Protein AF-A0A6G1LEJ6-F1 (afdb_monomer_lite)

pLDDT: mean 82.31, std 14.79, range [46.75, 97.62]

Structure (mmCIF, N/CA/C/O backbone):
data_AF-A0A6G1LEJ6-F1
#
_entry.id   AF-A0A6G1LEJ6-F1
#
loop_
_atom_site.group_PDB
_atom_site.id
_atom_site.type_symbol
_atom_site.label_atom_id
_atom_site.label_alt_id
_atom_site.label_comp_id
_atom_site.label_asym_id
_atom_site.label_entity_id
_atom_site.label_seq_id
_atom_site.pdbx_PDB_ins_code
_atom_site.Cartn_x
_atom_site.Cartn_y
_atom_site.Cartn_z
_atom_site.occupancy
_atom_site.B_iso_or_equiv
_atom_site.auth_seq_id
_atom_site.auth_comp_id
_atom_site.auth_asym_id
_atom_site.auth_atom_id
_atom_site.pdbx_PDB_model_num
ATOM 1 N N . TYR A 1 1 ? -25.096 10.846 17.742 1.00 61.94 1 TYR A N 1
ATOM 2 C CA . TYR A 1 1 ? -23.925 10.826 18.641 1.00 61.94 1 TYR A CA 1
ATOM 3 C C . TYR A 1 1 ? -24.214 11.579 19.938 1.00 61.94 1 TYR A C 1
ATOM 5 O O . TYR A 1 1 ? -24.302 10.929 20.966 1.00 61.94 1 TYR A O 1
ATOM 13 N N . LEU A 1 2 ? -24.473 12.897 19.899 1.00 77.44 2 LEU A N 1
ATOM 14 C CA . LEU A 1 2 ? -24.702 13.719 21.107 1.00 77.44 2 LEU A CA 1
ATOM 15 C C . LEU A 1 2 ? -25.886 13.266 21.984 1.00 77.44 2 LEU A C 1
ATOM 17 O O . LEU A 1 2 ? -25.812 13.369 23.200 1.00 77.44 2 LEU A O 1
ATOM 21 N N . HIS A 1 3 ? -26.941 12.710 21.384 1.00 86.81 3 HIS A N 1
ATOM 22 C CA . HIS A 1 3 ? -28.105 12.201 22.122 1.00 86.81 3 HIS A CA 1
ATOM 23 C C . HIS A 1 3 ? -27.994 10.728 22.557 1.00 86.81 3 HIS A C 1
ATOM 25 O O . HIS A 1 3 ? -28.867 10.253 23.268 1.00 86.81 3 HIS A O 1
ATOM 31 N N . ASN A 1 4 ? -26.948 9.999 22.139 1.00 87.62 4 ASN A N 1
ATOM 32 C CA . ASN A 1 4 ? -26.761 8.570 22.443 1.00 87.62 4 ASN A CA 1
ATOM 33 C C . ASN A 1 4 ? -25.269 8.249 22.674 1.00 87.62 4 ASN A C 1
ATOM 35 O O . ASN A 1 4 ? -24.651 7.582 21.839 1.00 87.62 4 ASN A O 1
ATOM 39 N N . PRO A 1 5 ? -24.667 8.747 23.770 1.00 91.81 5 PRO A N 1
ATOM 40 C CA . PRO A 1 5 ? -23.226 8.637 24.009 1.00 91.81 5 PRO A CA 1
ATOM 41 C C . PRO A 1 5 ? -22.745 7.192 24.220 1.00 91.81 5 PRO A C 1
ATOM 43 O O . PRO A 1 5 ? -21.652 6.850 23.785 1.00 91.81 5 PRO A O 1
ATOM 46 N N . GLN A 1 6 ? -23.566 6.321 24.813 1.00 92.31 6 GLN A N 1
ATOM 47 C CA . GLN A 1 6 ? -23.184 4.926 25.077 1.00 92.31 6 GLN A CA 1
ATOM 48 C C . GLN A 1 6 ? -23.046 4.099 23.790 1.00 92.31 6 GLN A C 1
ATOM 50 O O . GLN A 1 6 ? -22.077 3.367 23.615 1.00 92.31 6 GLN A O 1
ATOM 55 N N . GLU A 1 7 ? -23.991 4.235 22.856 1.00 93.38 7 GLU A N 1
ATOM 56 C CA . GLU A 1 7 ? -23.909 3.551 21.556 1.00 93.38 7 GLU A CA 1
ATOM 57 C C . GLU A 1 7 ? -22.744 4.077 20.716 1.00 93.38 7 GLU A C 1
ATOM 59 O O . GLU A 1 7 ? -22.024 3.325 20.060 1.00 93.38 7 GLU A O 1
ATOM 64 N N . ALA A 1 8 ? -22.508 5.380 20.797 1.00 94.00 8 ALA A N 1
ATOM 65 C CA . ALA A 1 8 ? -21.3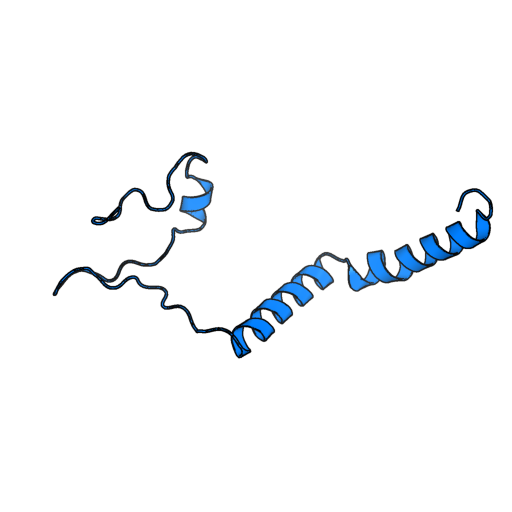45 6.027 20.221 1.00 94.00 8 ALA A CA 1
ATOM 66 C C . ALA A 1 8 ? -20.019 5.436 20.734 1.00 94.00 8 ALA A C 1
ATOM 68 O O . ALA A 1 8 ? -19.138 5.109 19.936 1.00 94.00 8 ALA A O 1
ATOM 69 N N . GLU A 1 9 ? -19.887 5.259 22.048 1.00 94.38 9 GLU A N 1
ATOM 70 C CA . GLU A 1 9 ? -18.696 4.678 22.667 1.00 94.38 9 GLU A CA 1
ATOM 71 C C . GLU A 1 9 ? -18.472 3.226 22.228 1.00 94.38 9 GLU A C 1
ATOM 73 O O . GLU A 1 9 ? -17.347 2.855 21.885 1.00 94.38 9 GLU A O 1
ATOM 78 N N . LYS A 1 10 ? -19.541 2.425 22.119 1.00 95.50 10 LYS A N 1
ATOM 79 C CA . LYS A 1 10 ? -19.463 1.058 21.575 1.00 95.50 10 LYS A CA 1
ATOM 80 C C . LYS A 1 10 ? -18.905 1.042 20.151 1.00 95.50 10 LYS A C 1
ATOM 82 O O . LYS A 1 10 ? -18.018 0.244 19.845 1.00 95.50 10 LYS A O 1
ATOM 87 N N . VAL A 1 11 ? -19.378 1.934 19.279 1.00 94.62 11 VAL A N 1
ATOM 88 C CA . VAL A 1 11 ? -18.883 2.034 17.893 1.00 94.62 11 VAL A CA 1
ATOM 89 C C . VAL A 1 11 ? -17.406 2.428 17.862 1.00 94.62 11 VAL A C 1
ATOM 91 O O . VAL A 1 11 ? -16.636 1.851 17.089 1.00 94.62 11 VAL A O 1
ATOM 94 N N . ILE A 1 12 ? -16.985 3.363 18.718 1.00 95.06 12 ILE A N 1
ATOM 95 C CA . ILE A 1 12 ? -15.578 3.769 18.833 1.00 95.06 12 ILE A CA 1
ATOM 96 C C . ILE A 1 12 ? -14.719 2.588 19.290 1.00 95.06 12 ILE A C 1
ATOM 98 O O . ILE A 1 12 ? -13.709 2.287 18.649 1.00 95.06 12 ILE A O 1
ATOM 102 N N . ALA A 1 13 ? -15.128 1.888 20.349 1.00 95.75 13 ALA A N 1
ATOM 103 C CA . ALA A 1 13 ? -14.406 0.734 20.878 1.00 95.75 13 ALA A CA 1
ATOM 104 C C . ALA A 1 13 ? -14.246 -0.364 19.815 1.00 95.75 13 ALA A C 1
ATOM 106 O O . ALA A 1 13 ? -13.133 -0.844 19.589 1.00 95.75 13 ALA A O 1
ATOM 107 N N . ASN A 1 14 ? -15.320 -0.684 19.087 1.00 95.44 14 ASN A N 1
ATOM 108 C CA . ASN A 1 14 ? -15.299 -1.668 18.002 1.00 95.44 14 ASN A CA 1
ATOM 109 C C . ASN A 1 14 ? -14.398 -1.233 16.839 1.00 95.44 14 ASN A C 1
ATOM 111 O O . ASN A 1 14 ? -13.638 -2.040 16.299 1.00 95.44 14 ASN A O 1
ATOM 115 N N . SER A 1 15 ? -14.438 0.051 16.479 1.00 95.06 15 SER A N 1
ATOM 116 C CA . SER A 1 15 ? -13.609 0.604 15.404 1.00 95.06 15 SER A CA 1
ATOM 117 C C . SER A 1 15 ? -12.124 0.569 15.760 1.00 95.06 15 SER A C 1
ATOM 119 O O . SER A 1 15 ? -11.289 0.225 14.923 1.00 95.06 15 SER A O 1
ATOM 121 N N . LEU A 1 16 ? -11.777 0.877 17.013 1.00 94.94 16 LEU A N 1
ATOM 122 C CA . LEU A 1 16 ? -10.404 0.785 17.507 1.00 94.94 16 LEU A CA 1
ATOM 123 C C . LEU A 1 16 ? -9.924 -0.666 17.567 1.00 94.94 16 LEU A C 1
ATOM 125 O O . LEU A 1 16 ? -8.809 -0.946 17.125 1.00 94.94 16 LEU A O 1
ATOM 129 N N . ALA A 1 17 ? -10.755 -1.571 18.087 1.00 93.94 17 ALA A N 1
ATOM 130 C CA . ALA A 1 17 ? -10.434 -2.989 18.203 1.00 93.94 17 ALA A CA 1
ATOM 131 C C . ALA A 1 17 ? -10.232 -3.653 16.837 1.00 93.94 17 ALA A C 1
ATOM 133 O O . ALA A 1 17 ? -9.329 -4.464 16.689 1.00 93.94 17 ALA A O 1
ATOM 134 N N . THR A 1 18 ? -11.025 -3.270 15.837 1.00 92.81 18 THR A N 1
ATOM 135 C CA . THR A 1 18 ? -10.985 -3.890 14.508 1.00 92.81 18 THR A CA 1
ATOM 136 C C . THR A 1 18 ? -10.000 -3.171 13.593 1.00 92.81 18 THR A C 1
ATOM 138 O O . THR A 1 18 ? -8.986 -3.724 13.178 1.00 92.81 18 THR A O 1
ATOM 141 N N . PHE A 1 19 ? -10.261 -1.904 13.271 1.00 92.81 19 PHE A N 1
ATOM 142 C CA . PHE A 1 19 ? -9.513 -1.220 12.221 1.00 92.81 19 PHE A CA 1
ATOM 143 C C . PHE A 1 19 ? -8.126 -0.809 12.686 1.00 92.81 19 PHE A C 1
A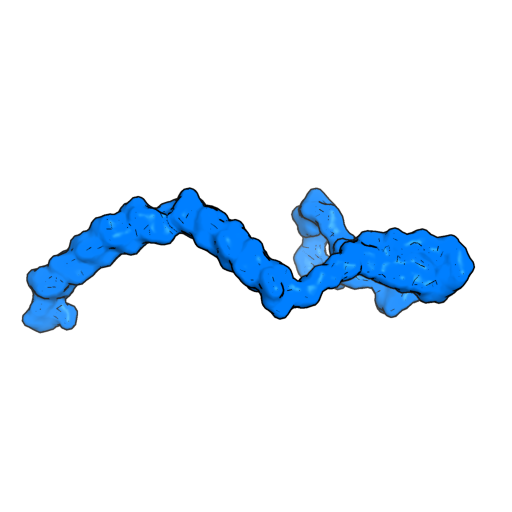TOM 145 O O . PHE A 1 19 ? -7.147 -1.112 12.014 1.00 92.81 19 PHE A O 1
ATOM 152 N N . ARG A 1 20 ? -8.012 -0.125 13.829 1.00 90.00 20 ARG A N 1
ATOM 153 C CA . ARG A 1 20 ? -6.716 0.416 14.264 1.00 90.00 20 ARG A CA 1
ATOM 154 C C . ARG A 1 20 ? -5.739 -0.683 14.680 1.00 90.00 20 ARG A C 1
ATOM 156 O O . ARG A 1 20 ? -4.555 -0.561 14.372 1.00 90.00 20 ARG A O 1
ATOM 163 N N . ARG A 1 21 ? -6.215 -1.704 15.398 1.00 90.00 21 ARG A N 1
ATOM 164 C CA . ARG A 1 21 ? -5.354 -2.774 15.926 1.00 90.00 21 ARG A CA 1
ATOM 165 C C . ARG A 1 21 ? -4.978 -3.821 14.883 1.00 90.00 21 ARG A C 1
ATOM 167 O O . ARG A 1 21 ? -3.831 -4.245 14.900 1.00 90.00 21 ARG A O 1
ATOM 174 N N . GLU A 1 22 ? -5.873 -4.162 13.957 1.00 88.00 22 GLU A N 1
ATOM 175 C CA . GLU A 1 22 ? -5.623 -5.248 12.998 1.00 88.00 22 GLU A CA 1
ATOM 176 C C . GLU A 1 22 ? -5.302 -4.716 11.591 1.00 88.00 22 GLU A C 1
ATOM 178 O O . GLU A 1 22 ? -4.212 -4.934 11.055 1.00 88.00 22 GLU A O 1
ATOM 183 N N . TYR A 1 23 ? -6.223 -3.955 10.990 1.00 88.44 23 TYR A N 1
ATOM 184 C CA . TYR A 1 23 ? -6.187 -3.662 9.547 1.00 88.44 23 TYR A CA 1
ATOM 185 C C . TYR A 1 23 ? -5.391 -2.413 9.144 1.00 88.44 23 TYR A C 1
ATOM 187 O O . TYR A 1 23 ? -4.909 -2.323 8.017 1.00 88.44 23 TYR A O 1
ATOM 195 N N . LEU A 1 24 ? -5.233 -1.439 10.040 1.00 93.06 24 LEU A N 1
ATOM 196 C CA . LEU A 1 24 ? -4.546 -0.167 9.777 1.00 93.06 24 LEU A CA 1
ATOM 197 C C . LEU A 1 24 ? -3.147 -0.105 10.402 1.00 93.06 24 LEU A C 1
ATOM 199 O O . LEU A 1 24 ? -2.562 0.975 10.526 1.00 93.06 24 LEU A O 1
ATOM 203 N N . THR A 1 25 ? -2.586 -1.255 10.774 1.00 94.31 25 THR A N 1
ATOM 204 C CA . THR A 1 25 ? -1.201 -1.342 11.240 1.00 94.31 25 THR A CA 1
ATOM 205 C C . THR A 1 25 ? -0.217 -1.031 10.109 1.00 94.31 25 THR A C 1
ATOM 207 O O . THR A 1 25 ? -0.519 -1.158 8.918 1.00 94.31 25 THR A O 1
ATOM 210 N N . ARG A 1 26 ? 1.013 -0.642 10.466 1.00 94.69 26 ARG A N 1
ATOM 211 C CA . ARG A 1 26 ? 2.079 -0.376 9.483 1.00 94.69 26 ARG A CA 1
ATOM 212 C C . ARG A 1 26 ? 2.390 -1.611 8.627 1.00 94.69 26 ARG A C 1
ATOM 214 O O . ARG A 1 26 ? 2.636 -1.477 7.426 1.00 94.69 26 ARG A O 1
ATOM 221 N N . ALA A 1 27 ? 2.338 -2.797 9.235 1.00 93.50 27 ALA A N 1
ATOM 222 C CA . ALA A 1 27 ? 2.522 -4.066 8.542 1.00 93.50 27 ALA A CA 1
ATOM 223 C C . ALA A 1 27 ? 1.358 -4.346 7.580 1.00 93.50 27 ALA A C 1
ATOM 225 O O . ALA A 1 27 ? 1.601 -4.559 6.393 1.00 93.50 27 ALA A O 1
ATOM 226 N N . ALA A 1 28 ? 0.108 -4.246 8.052 1.00 93.62 28 ALA A N 1
ATOM 227 C CA . ALA A 1 28 ? -1.078 -4.467 7.223 1.00 93.62 28 ALA A CA 1
ATOM 228 C C . ALA A 1 28 ? -1.118 -3.525 6.011 1.00 93.62 28 ALA A C 1
ATOM 230 O O . ALA A 1 28 ? -1.313 -3.983 4.886 1.00 93.62 28 ALA A O 1
ATOM 231 N N . ARG A 1 29 ? -0.817 -2.232 6.205 1.00 94.50 29 ARG A N 1
ATOM 232 C CA . ARG A 1 29 ? -0.726 -1.254 5.108 1.00 94.50 29 ARG A CA 1
ATOM 233 C C . ARG A 1 29 ? 0.318 -1.654 4.069 1.00 94.50 29 ARG A C 1
ATOM 235 O O . ARG A 1 29 ? 0.026 -1.653 2.878 1.00 94.50 29 ARG A O 1
ATOM 242 N N . SER A 1 30 ? 1.521 -2.010 4.514 1.00 96.31 30 SER A N 1
ATOM 243 C CA . SER A 1 30 ? 2.608 -2.413 3.612 1.00 96.31 30 SER A CA 1
ATOM 244 C C . SER A 1 30 ? 2.238 -3.666 2.809 1.00 96.31 30 SER A C 1
ATOM 246 O O . SER A 1 30 ? 2.462 -3.721 1.601 1.00 96.31 30 SER A O 1
ATOM 248 N N . CYS A 1 31 ? 1.633 -4.662 3.461 1.00 95.81 31 CYS A N 1
ATOM 249 C CA . CYS A 1 31 ? 1.171 -5.887 2.808 1.00 95.81 31 CYS A CA 1
ATOM 250 C C . CYS A 1 31 ? 0.047 -5.620 1.804 1.00 95.81 31 CYS A C 1
ATOM 252 O O . CYS A 1 31 ? 0.084 -6.159 0.697 1.00 95.81 31 CYS A O 1
ATOM 254 N N . TYR A 1 32 ? -0.910 -4.763 2.164 1.00 95.56 32 TYR A N 1
ATOM 255 C CA . TYR A 1 32 ? -1.999 -4.366 1.280 1.00 95.56 32 TYR A CA 1
ATOM 256 C C . TYR A 1 32 ? -1.474 -3.672 0.023 1.00 95.56 32 TYR A C 1
ATOM 258 O O . TYR A 1 32 ? -1.795 -4.103 -1.079 1.00 95.56 32 TYR A O 1
ATOM 266 N N . ILE A 1 33 ? -0.605 -2.666 0.171 1.00 96.69 33 ILE A N 1
ATOM 267 C CA . ILE A 1 33 ? -0.022 -1.948 -0.971 1.00 96.69 33 ILE A CA 1
ATOM 268 C C . ILE A 1 33 ? 0.784 -2.890 -1.868 1.00 96.69 33 ILE A C 1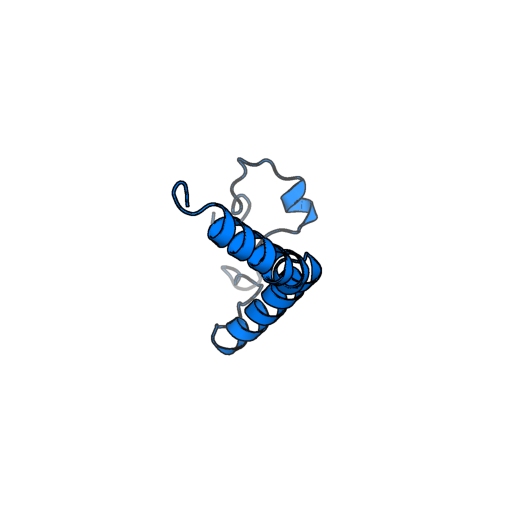
ATOM 270 O O . ILE A 1 33 ? 0.623 -2.848 -3.085 1.00 96.69 33 ILE A O 1
ATOM 274 N N . ARG A 1 34 ? 1.588 -3.798 -1.299 1.00 97.19 34 ARG A N 1
ATOM 275 C CA . ARG A 1 34 ? 2.307 -4.807 -2.094 1.00 97.19 34 ARG A CA 1
ATOM 276 C C . ARG A 1 34 ? 1.338 -5.649 -2.925 1.00 97.19 34 ARG A C 1
ATOM 278 O O . ARG A 1 34 ? 1.546 -5.830 -4.121 1.00 97.19 34 ARG A O 1
ATOM 285 N N . ARG A 1 35 ? 0.264 -6.145 -2.307 1.00 97.62 35 ARG A N 1
ATOM 286 C CA . ARG A 1 35 ? -0.733 -6.963 -3.007 1.00 97.62 35 ARG A CA 1
ATOM 287 C C . ARG A 1 35 ? -1.512 -6.167 -4.051 1.00 97.62 35 ARG A C 1
ATOM 289 O O . ARG A 1 35 ? -1.807 -6.715 -5.106 1.00 97.62 35 ARG A O 1
ATOM 296 N N . LEU A 1 36 ? -1.793 -4.895 -3.781 1.00 97.62 36 LEU A N 1
ATOM 297 C CA . LEU A 1 36 ? -2.428 -3.980 -4.723 1.00 97.62 36 LEU A CA 1
ATOM 298 C C . LEU A 1 36 ? -1.563 -3.783 -5.972 1.00 97.62 36 LEU A C 1
ATOM 300 O O . LEU A 1 36 ? -2.072 -3.939 -7.076 1.00 97.62 36 LEU A O 1
ATOM 304 N N . ILE A 1 37 ? -0.264 -3.510 -5.805 1.00 96.38 37 ILE A N 1
ATOM 305 C CA . ILE A 1 37 ? 0.682 -3.348 -6.922 1.00 96.38 37 ILE A CA 1
ATOM 306 C C . ILE A 1 37 ? 0.744 -4.630 -7.758 1.00 96.38 37 ILE A C 1
ATOM 308 O O . ILE A 1 37 ? 0.613 -4.570 -8.978 1.00 96.38 37 ILE A O 1
ATOM 312 N N . HIS A 1 38 ? 0.873 -5.796 -7.117 1.00 96.38 38 HIS A N 1
ATOM 313 C CA . HIS A 1 38 ? 0.872 -7.071 -7.839 1.00 96.38 38 HIS A CA 1
ATOM 314 C C . HIS A 1 38 ? -0.451 -7.325 -8.568 1.00 96.38 38 HIS A C 1
ATOM 316 O O . HIS A 1 38 ? -0.433 -7.714 -9.730 1.00 96.38 38 HIS A O 1
ATOM 322 N N . GLY A 1 39 ? -1.594 -7.071 -7.928 1.00 97.50 39 GLY A N 1
ATOM 323 C CA . GLY A 1 39 ? -2.901 -7.213 -8.567 1.00 97.50 39 GLY A CA 1
ATOM 324 C C . GLY A 1 39 ? -3.050 -6.293 -9.776 1.00 97.50 39 GLY A C 1
ATOM 325 O O . GLY A 1 39 ? -3.423 -6.752 -10.851 1.00 97.50 39 GLY A O 1
ATOM 326 N N . TYR A 1 40 ? -2.677 -5.021 -9.638 1.00 96.25 40 TYR A N 1
ATOM 327 C CA . TYR A 1 40 ? -2.729 -4.057 -10.735 1.00 96.25 40 TYR A CA 1
ATOM 328 C C . TYR A 1 40 ? -1.814 -4.453 -11.899 1.00 96.25 40 TYR A C 1
ATOM 330 O O . TYR A 1 40 ? -2.232 -4.368 -13.050 1.00 96.25 40 TYR A O 1
ATOM 338 N N . SER A 1 41 ? -0.626 -5.001 -11.614 1.00 95.94 41 SER A N 1
ATOM 339 C CA . SER A 1 41 ? 0.295 -5.477 -12.657 1.00 95.94 41 SER A CA 1
ATOM 340 C C . SER A 1 41 ? -0.279 -6.587 -13.545 1.00 95.94 41 SER A C 1
ATOM 342 O O . SER A 1 41 ? 0.186 -6.762 -14.664 1.00 95.94 41 SER A O 1
ATOM 344 N N . THR A 1 42 ? -1.309 -7.313 -13.089 1.00 96.69 42 THR A N 1
ATOM 345 C CA . THR A 1 42 ? -1.974 -8.344 -13.910 1.00 96.69 42 THR A CA 1
ATOM 346 C C . THR A 1 42 ? -2.892 -7.772 -14.989 1.00 96.69 42 THR A C 1
ATOM 348 O O . THR A 1 42 ? -3.221 -8.476 -15.939 1.00 96.69 42 THR A O 1
ATOM 351 N N . VAL A 1 43 ? -3.313 -6.512 -14.846 1.00 97.00 43 VAL A N 1
ATOM 352 C CA . VAL A 1 43 ? -4.247 -5.836 -15.763 1.00 97.00 43 VAL A CA 1
ATOM 353 C C . VAL A 1 43 ? -3.640 -4.600 -16.429 1.00 97.00 43 VAL A C 1
ATOM 3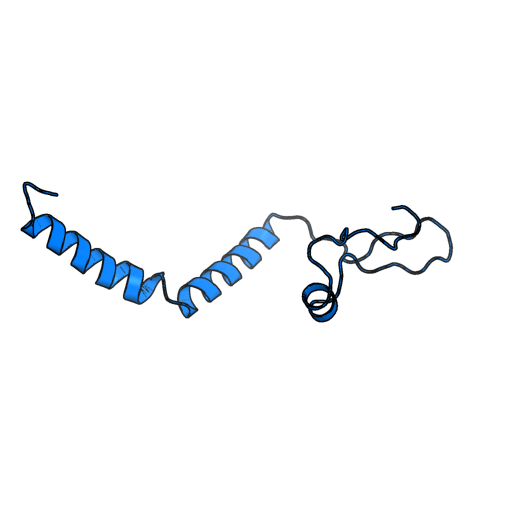55 O O . VAL A 1 43 ? -4.261 -4.017 -17.314 1.00 97.00 43 VAL A O 1
ATOM 358 N N . SER A 1 44 ? -2.443 -4.181 -16.014 1.00 95.50 44 SER A N 1
ATOM 359 C CA . SER A 1 44 ? -1.721 -3.054 -16.599 1.00 95.50 44 SER A CA 1
ATOM 360 C C . SER A 1 44 ? -0.684 -3.512 -17.624 1.00 95.50 44 SER A C 1
ATOM 362 O O . SER A 1 44 ? -0.215 -4.648 -17.605 1.00 95.50 44 SER A O 1
ATOM 364 N N . TYR A 1 45 ? -0.266 -2.599 -18.499 1.00 92.62 45 TYR A N 1
ATOM 365 C CA . TYR A 1 45 ? 0.880 -2.841 -19.373 1.00 92.62 45 TYR A CA 1
ATOM 366 C C . TYR A 1 45 ? 2.185 -2.937 -18.563 1.00 92.62 45 TYR A C 1
ATOM 368 O O . TYR A 1 45 ? 2.284 -2.411 -17.451 1.00 92.62 45 TYR A O 1
ATOM 376 N N . THR A 1 46 ? 3.197 -3.596 -19.133 1.00 90.44 46 THR A N 1
ATOM 377 C CA . THR A 1 46 ? 4.558 -3.606 -18.576 1.00 90.44 46 THR A CA 1
ATOM 378 C C . THR A 1 46 ? 5.326 -2.405 -19.133 1.00 90.44 46 THR A C 1
ATOM 380 O O . THR A 1 46 ? 5.496 -2.333 -20.352 1.00 90.44 46 THR A O 1
ATOM 383 N N . PRO A 1 47 ? 5.756 -1.442 -18.299 1.00 86.31 47 PRO A N 1
ATOM 384 C CA . PRO A 1 47 ? 6.482 -0.275 -18.781 1.00 86.31 47 PRO A CA 1
ATOM 385 C C . PRO A 1 47 ? 7.894 -0.647 -19.243 1.00 86.31 47 PRO A C 1
ATOM 387 O O . PRO A 1 47 ? 8.580 -1.422 -18.580 1.00 86.31 47 PRO A O 1
ATOM 390 N N . ASP A 1 48 ? 8.338 -0.051 -20.353 1.00 86.38 48 ASP A N 1
ATOM 391 C CA . ASP A 1 48 ? 9.743 -0.097 -20.761 1.00 86.38 48 ASP A CA 1
ATOM 392 C C . ASP A 1 48 ? 10.546 0.874 -19.876 1.00 86.38 48 ASP A C 1
ATOM 394 O O . ASP A 1 48 ? 10.261 2.080 -19.897 1.00 86.38 48 ASP A O 1
ATOM 398 N N . PRO A 1 49 ? 11.520 0.390 -19.080 1.00 83.19 49 PRO A N 1
ATOM 399 C CA . PRO A 1 49 ? 12.337 1.254 -18.236 1.00 83.19 49 PRO A CA 1
ATOM 400 C C . PRO A 1 49 ? 13.269 2.162 -19.043 1.00 83.19 49 PRO A C 1
ATOM 402 O O . PRO A 1 49 ? 13.856 3.073 -18.466 1.00 83.19 49 PRO A O 1
ATOM 405 N N . TYR A 1 50 ? 13.397 1.958 -20.353 1.00 82.62 50 TYR A N 1
ATOM 406 C CA . TYR A 1 50 ? 14.217 2.780 -21.227 1.00 82.62 50 TYR A CA 1
ATOM 407 C C . TYR A 1 50 ? 13.359 3.724 -22.086 1.00 82.62 50 TYR A C 1
ATOM 409 O O . TYR A 1 50 ? 12.218 3.428 -22.463 1.00 82.62 50 TYR A O 1
ATOM 417 N N . ARG A 1 51 ? 13.895 4.907 -22.401 1.00 72.69 51 ARG A N 1
ATOM 418 C CA . ARG A 1 51 ? 13.436 5.710 -23.547 1.00 72.69 51 ARG A CA 1
ATOM 419 C C . ARG A 1 51 ? 14.253 5.287 -24.771 1.00 72.69 51 ARG A C 1
ATOM 421 O O . ARG A 1 51 ? 15.458 5.050 -24.670 1.00 72.69 51 ARG A O 1
ATOM 428 N N . SER A 1 52 ? 13.586 5.135 -25.914 1.00 66.44 52 SER A N 1
ATOM 429 C CA . SER A 1 52 ? 14.266 4.925 -27.192 1.00 66.44 52 SER A CA 1
ATOM 430 C C . SER A 1 52 ? 15.092 6.162 -27.505 1.00 66.44 52 SER A C 1
ATOM 432 O O . SER A 1 52 ? 14.567 7.269 -27.426 1.00 66.44 52 SER A O 1
ATOM 434 N N . ALA A 1 53 ? 16.356 5.959 -27.848 1.00 61.31 53 ALA A N 1
ATOM 435 C CA . ALA A 1 53 ? 17.194 7.028 -28.341 1.00 61.31 53 ALA A CA 1
ATOM 436 C C . ALA A 1 53 ? 16.666 7.571 -29.675 1.00 61.31 53 ALA A C 1
ATOM 438 O O . ALA A 1 53 ? 16.195 6.803 -30.522 1.00 61.31 53 ALA A O 1
ATOM 439 N N . SER A 1 54 ? 16.771 8.880 -29.857 1.00 56.62 54 SER A N 1
ATOM 440 C CA . SER A 1 54 ? 16.326 9.618 -31.036 1.00 56.62 54 SER A CA 1
ATOM 441 C C . SER A 1 54 ? 17.369 9.505 -32.162 1.00 56.62 54 SER A C 1
ATOM 443 O O . SER A 1 54 ? 17.733 10.496 -32.778 1.00 56.62 54 SER A O 1
ATOM 445 N N . GLY A 1 55 ? 17.893 8.303 -32.448 1.00 57.12 55 GLY A N 1
ATOM 446 C CA . GLY A 1 55 ? 18.905 8.103 -33.496 1.00 57.12 55 GLY A CA 1
ATOM 447 C C . GLY A 1 55 ? 19.618 6.745 -33.470 1.00 57.12 55 GLY A C 1
ATOM 448 O O . GLY A 1 55 ? 19.735 6.098 -32.427 1.00 57.12 55 GLY A O 1
ATOM 449 N N . GLU A 1 56 ? 20.113 6.297 -34.632 1.00 46.75 56 GLU A N 1
ATOM 450 C CA . GLU A 1 56 ? 20.998 5.127 -34.736 1.00 46.75 56 GLU A CA 1
ATOM 451 C C . GLU A 1 56 ? 22.318 5.396 -33.992 1.00 46.75 56 GLU A C 1
ATOM 453 O O . GLU A 1 56 ? 23.120 6.225 -34.410 1.00 46.75 56 GLU A O 1
ATOM 458 N N . GLY A 1 57 ? 22.550 4.673 -32.891 1.00 57.28 57 GLY A N 1
ATOM 459 C CA . GLY A 1 57 ? 23.818 4.692 -32.148 1.00 57.28 57 GLY A CA 1
ATOM 460 C C . GLY A 1 57 ? 23.792 5.403 -30.792 1.00 57.28 57 GLY A C 1
ATOM 461 O O . GLY A 1 57 ? 24.781 5.330 -30.065 1.00 57.28 57 GLY A O 1
ATOM 462 N N . GLU A 1 58 ? 22.685 6.037 -30.405 1.00 59.09 58 GLU A N 1
ATOM 463 C CA . GLU A 1 58 ? 22.552 6.643 -29.076 1.00 59.09 58 GLU A CA 1
ATOM 464 C C . GLU A 1 58 ? 22.166 5.608 -28.001 1.00 59.09 58 GLU A C 1
ATOM 466 O O . GLU A 1 58 ? 21.370 4.685 -28.216 1.00 59.09 58 GLU A O 1
ATOM 471 N N . ALA A 1 59 ? 22.756 5.753 -26.812 1.00 59.84 59 ALA A N 1
ATOM 472 C CA . ALA A 1 59 ? 22.514 4.860 -25.688 1.00 59.84 59 ALA A CA 1
ATOM 473 C C . ALA A 1 59 ? 21.081 5.023 -25.158 1.00 59.84 59 ALA A C 1
ATOM 475 O O . ALA A 1 59 ? 20.614 6.130 -24.905 1.00 59.84 59 ALA A O 1
ATOM 476 N N . ARG A 1 60 ? 20.388 3.899 -24.936 1.00 69.44 60 ARG A N 1
ATOM 477 C CA . ARG A 1 60 ? 19.072 3.876 -24.283 1.00 69.44 60 ARG A CA 1
ATOM 478 C C . ARG A 1 60 ? 19.184 4.435 -22.863 1.00 69.44 60 ARG A C 1
ATOM 480 O O . ARG A 1 60 ? 19.727 3.771 -21.981 1.00 69.44 60 ARG A O 1
ATOM 487 N N . GLY A 1 61 ? 18.660 5.635 -22.640 1.00 75.31 61 GLY A N 1
ATOM 488 C CA . GLY A 1 61 ? 18.601 6.239 -21.313 1.00 75.31 61 GLY A CA 1
ATOM 489 C C . GLY A 1 61 ? 17.504 5.608 -20.451 1.00 75.31 61 GLY A C 1
ATOM 490 O O . GLY A 1 61 ? 16.413 5.301 -20.941 1.00 75.31 61 GLY A O 1
ATOM 491 N N . LEU A 1 62 ? 17.796 5.398 -19.164 1.00 80.44 62 LEU A N 1
ATOM 492 C CA . LEU A 1 62 ? 16.804 4.973 -18.174 1.00 80.44 62 LEU A CA 1
ATOM 493 C C . LEU A 1 62 ? 15.769 6.084 -17.959 1.00 80.44 62 LEU A C 1
ATOM 495 O O . LEU A 1 62 ? 16.100 7.268 -17.949 1.00 80.44 62 LEU A O 1
ATOM 499 N N . ARG A 1 63 ? 14.506 5.698 -17.776 1.00 79.38 63 ARG A N 1
ATOM 500 C CA . ARG A 1 63 ? 13.433 6.609 -17.372 1.00 79.38 63 ARG A CA 1
ATOM 501 C C . ARG A 1 63 ? 13.553 6.929 -15.885 1.00 79.38 63 ARG A C 1
ATOM 503 O O . ARG A 1 63 ? 13.639 6.017 -15.064 1.00 79.38 63 ARG A O 1
ATOM 510 N N . GLY A 1 64 ? 13.440 8.213 -15.552 1.00 79.56 64 GLY A N 1
ATOM 511 C CA . GLY A 1 64 ? 13.499 8.707 -14.177 1.00 79.56 64 GLY A CA 1
ATOM 512 C C . GLY A 1 64 ? 14.927 8.920 -13.672 1.00 79.56 64 GLY A C 1
ATOM 513 O O . GLY A 1 64 ? 15.882 8.885 -14.440 1.00 79.56 64 GLY A O 1
ATOM 514 N N . ILE A 1 65 ? 15.044 9.152 -12.366 1.00 81.19 65 ILE A N 1
ATOM 515 C CA . ILE A 1 65 ? 16.303 9.417 -11.658 1.00 81.19 65 ILE A CA 1
ATOM 516 C C . ILE A 1 65 ? 16.477 8.430 -10.502 1.00 81.19 65 ILE A C 1
ATOM 518 O O . ILE A 1 65 ? 15.511 7.784 -10.080 1.00 81.19 65 ILE A O 1
ATOM 522 N N . SER A 1 66 ? 17.701 8.297 -9.985 1.00 84.81 66 SER A N 1
ATOM 523 C CA . SER A 1 66 ? 17.940 7.452 -8.810 1.00 84.81 66 SER A CA 1
ATOM 524 C C . SER A 1 66 ? 17.252 8.034 -7.568 1.00 84.81 66 SER A C 1
ATOM 526 O O . SER A 1 66 ? 16.935 9.224 -7.504 1.00 84.81 66 SER A O 1
ATOM 528 N N . PHE A 1 67 ? 17.009 7.196 -6.558 1.00 82.81 67 PHE A N 1
ATOM 529 C CA . PHE A 1 67 ? 16.391 7.662 -5.314 1.00 82.81 67 PHE A CA 1
ATOM 530 C C . PHE A 1 67 ? 17.275 8.687 -4.596 1.00 82.81 67 PHE A C 1
ATOM 532 O O . PHE A 1 67 ? 16.786 9.686 -4.076 1.00 82.81 67 PHE A O 1
ATOM 539 N N . GLU A 1 68 ? 18.582 8.447 -4.586 1.00 87.25 68 GLU A N 1
ATOM 540 C CA . GLU A 1 68 ? 19.573 9.347 -4.012 1.00 87.25 68 GLU A CA 1
ATOM 541 C C . GLU A 1 68 ? 19.524 10.698 -4.727 1.00 87.25 68 GLU A C 1
ATOM 543 O O . GLU A 1 68 ? 19.402 11.732 -4.074 1.00 87.25 68 GLU A O 1
ATOM 548 N N . GLU A 1 69 ? 19.529 10.692 -6.061 1.00 83.94 69 GLU A N 1
ATOM 549 C CA . GLU A 1 69 ? 19.426 11.908 -6.868 1.00 83.94 69 GLU A CA 1
ATOM 550 C C . GLU A 1 69 ? 18.118 12.665 -6.603 1.00 83.94 69 GLU A C 1
ATOM 552 O O . GLU A 1 69 ? 18.146 13.879 -6.407 1.00 83.94 69 GLU A O 1
ATOM 557 N N . TYR A 1 70 ? 16.990 11.956 -6.497 1.00 83.12 70 TYR A N 1
ATOM 558 C CA . TYR A 1 70 ? 15.695 12.540 -6.138 1.00 83.12 70 TYR A CA 1
ATOM 559 C C . TYR A 1 70 ? 15.725 13.261 -4.783 1.00 83.12 70 TYR A C 1
ATOM 561 O O . TYR A 1 70 ? 15.162 14.345 -4.653 1.00 83.12 70 TYR A O 1
ATOM 569 N N . ILE A 1 71 ? 16.393 12.686 -3.778 1.00 87.06 71 ILE A N 1
ATOM 570 C CA . ILE A 1 71 ? 16.512 13.289 -2.442 1.00 87.06 71 ILE A CA 1
ATOM 571 C C . ILE A 1 71 ? 17.428 14.519 -2.447 1.00 87.06 71 ILE A C 1
ATOM 573 O O . ILE A 1 71 ? 17.184 15.462 -1.694 1.00 87.06 71 ILE A O 1
ATOM 577 N N . TYR A 1 72 ? 18.480 14.517 -3.268 1.00 84.88 72 TYR A N 1
ATOM 578 C CA . TYR A 1 72 ? 19.433 15.627 -3.336 1.00 84.88 72 TYR A CA 1
ATOM 579 C C . TYR A 1 72 ? 18.979 16.782 -4.240 1.00 84.88 72 TYR A C 1
ATOM 581 O O . TYR A 1 72 ? 19.469 17.903 -4.074 1.00 84.88 72 TYR A O 1
ATOM 589 N N . ARG A 1 73 ? 18.055 16.552 -5.181 1.00 77.25 73 ARG A N 1
ATOM 590 C CA . ARG A 1 73 ? 17.556 17.595 -6.090 1.00 77.25 73 ARG A CA 1
ATOM 591 C C . ARG A 1 73 ? 16.678 18.619 -5.363 1.00 77.25 73 ARG A C 1
ATOM 593 O O . ARG A 1 73 ? 15.931 18.306 -4.440 1.00 77.25 73 ARG A O 1
ATOM 600 N N . ARG A 1 74 ? 16.756 19.881 -5.799 1.00 71.62 74 ARG A N 1
ATOM 601 C CA . ARG A 1 74 ? 15.883 20.959 -5.305 1.00 71.62 74 ARG A CA 1
ATOM 602 C C . ARG A 1 74 ? 14.445 20.737 -5.782 1.00 71.62 74 ARG A C 1
ATOM 604 O O . ARG A 1 74 ? 14.234 20.291 -6.904 1.00 71.62 74 ARG A O 1
ATOM 611 N N . ALA A 1 75 ? 13.473 21.118 -4.953 1.00 68.62 75 ALA A N 1
ATOM 612 C CA . ALA A 1 75 ? 12.046 20.948 -5.242 1.00 68.62 75 ALA A CA 1
ATOM 613 C C . ALA A 1 75 ? 11.573 21.652 -6.530 1.00 68.62 75 ALA A C 1
ATOM 615 O O . ALA A 1 75 ? 10.615 21.194 -7.140 1.00 68.62 75 ALA A O 1
ATOM 616 N N . ASP A 1 76 ? 12.272 22.708 -6.954 1.00 67.31 76 ASP A N 1
ATOM 617 C CA . ASP A 1 76 ? 11.945 23.486 -8.157 1.00 67.31 76 ASP A CA 1
ATOM 618 C C . ASP A 1 76 ? 12.640 22.965 -9.429 1.00 67.31 76 ASP A C 1
ATOM 620 O O . ASP A 1 76 ? 12.591 23.624 -10.461 1.00 67.31 76 ASP A O 1
ATOM 624 N N . SER A 1 77 ? 13.350 21.831 -9.360 1.00 65.88 77 SER A N 1
ATOM 625 C CA . SER A 1 77 ? 14.033 21.272 -10.533 1.00 65.88 77 SER A CA 1
ATOM 626 C C . SER A 1 77 ? 13.072 20.461 -11.398 1.00 65.88 77 SER A C 1
ATOM 628 O O . SER A 1 77 ? 12.424 19.529 -10.916 1.00 65.88 77 SER A O 1
ATOM 630 N N . ASP A 1 78 ? 13.017 20.780 -12.689 1.00 65.62 78 ASP A N 1
ATOM 631 C CA . ASP A 1 78 ? 12.204 20.042 -13.648 1.00 65.62 78 ASP A CA 1
ATOM 632 C C . ASP A 1 78 ? 12.778 18.633 -13.811 1.00 65.62 78 ASP A C 1
ATOM 634 O O . ASP A 1 78 ? 13.939 18.444 -14.178 1.00 65.62 78 ASP A O 1
ATOM 638 N N . PHE A 1 79 ? 11.973 17.606 -13.527 1.00 61.88 79 PHE A N 1
ATOM 639 C CA . PHE A 1 79 ? 12.388 16.195 -13.583 1.00 61.88 79 PHE A CA 1
ATOM 640 C C . PHE A 1 79 ? 12.788 15.712 -14.990 1.00 61.88 79 PHE A C 1
ATOM 642 O O . PHE A 1 79 ? 13.248 14.580 -15.129 1.00 61.88 79 PHE A O 1
ATOM 649 N N . GLU A 1 80 ? 12.639 16.562 -16.011 1.00 61.28 80 GLU A N 1
ATOM 650 C CA . GLU A 1 80 ? 13.078 16.316 -17.389 1.00 61.28 80 GLU A CA 1
ATOM 651 C C . GLU A 1 80 ? 14.248 17.221 -17.841 1.00 61.28 80 GLU A C 1
ATOM 653 O O . GLU A 1 80 ? 14.770 17.039 -18.937 1.00 61.28 80 GLU A O 1
ATOM 658 N N . GLU A 1 81 ? 14.722 18.150 -17.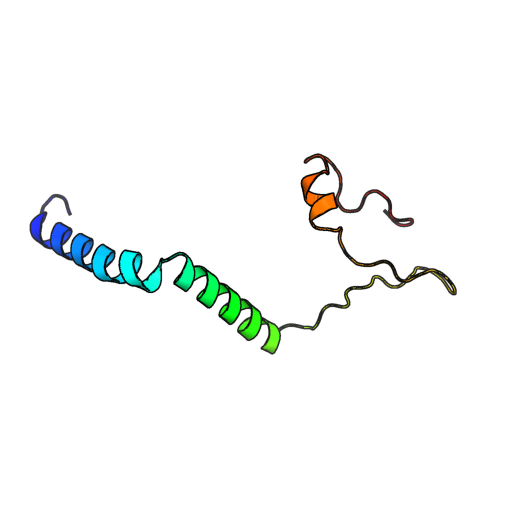000 1.00 56.22 81 GLU A N 1
ATOM 659 C CA . GLU A 1 81 ? 15.826 19.065 -17.328 1.00 56.22 81 GLU A CA 1
ATOM 660 C C . GLU A 1 81 ? 17.160 18.305 -17.429 1.00 56.22 81 GLU A C 1
ATOM 662 O O . GLU A 1 81 ? 17.667 17.786 -16.427 1.00 56.22 81 GLU A O 1
ATOM 667 N N . GLY A 1 82 ? 17.715 18.229 -18.646 1.00 56.38 82 GLY A N 1
ATOM 668 C CA . GLY A 1 82 ? 18.992 17.566 -18.950 1.00 56.38 82 GLY A CA 1
ATOM 669 C C . GLY A 1 82 ? 18.944 16.497 -20.048 1.00 56.38 82 GLY A C 1
ATOM 670 O O . GLY A 1 82 ? 19.972 15.880 -20.327 1.00 56.38 82 GLY A O 1
ATOM 671 N N . TRP A 1 83 ? 17.789 16.262 -20.676 1.00 55.75 83 TRP A N 1
ATOM 672 C CA . TRP A 1 83 ? 17.687 15.392 -21.852 1.00 55.75 83 TRP A CA 1
ATOM 673 C C . TRP A 1 83 ? 17.810 16.185 -23.162 1.00 55.75 83 TRP A C 1
ATOM 675 O O . TRP A 1 83 ? 17.340 17.317 -23.218 1.00 55.75 83 TRP A O 1
ATOM 685 N N . PRO A 1 84 ? 18.399 15.605 -24.225 1.00 53.19 84 PRO A N 1
ATOM 686 C CA . PRO A 1 84 ? 18.640 16.299 -25.497 1.00 53.19 84 PRO A CA 1
ATOM 687 C C . PRO A 1 84 ? 17.372 16.794 -26.221 1.00 53.19 84 PRO A C 1
ATOM 689 O O . PRO A 1 84 ? 17.494 17.615 -27.124 1.00 53.19 84 PRO A O 1
ATOM 692 N N . ASP A 1 85 ? 16.184 16.352 -25.792 1.00 54.00 85 ASP A N 1
ATOM 693 C CA . ASP A 1 85 ? 14.883 16.678 -26.392 1.00 54.00 85 ASP A CA 1
ATOM 694 C C . ASP A 1 85 ? 13.912 17.418 -25.428 1.00 54.00 85 ASP A C 1
ATOM 696 O O . ASP A 1 85 ? 12.711 17.455 -25.704 1.00 54.00 85 ASP A O 1
ATOM 700 N N . ALA A 1 86 ? 14.389 17.942 -24.285 1.00 51.25 86 ALA A N 1
ATOM 701 C CA . ALA A 1 86 ? 13.575 18.678 -23.296 1.00 51.25 86 ALA A CA 1
ATOM 702 C C . ALA A 1 86 ? 13.559 20.198 -23.534 1.00 51.25 86 ALA A C 1
ATOM 704 O O . ALA A 1 86 ? 14.634 20.764 -23.841 1.00 51.25 86 ALA A O 1
#

Secondary structure (DSSP, 8-state):
-TT-HHHHHHHHHHHIIIIIIIITSHHHHHHHHHHHHHHHHTTSPPPPSBPPPSSTT---PBSS--HHHHHHS-TTS-TTTTSTT-

Sequence (86 aa):
YLHNPQEAEKVIANSLATFRREYLTRAARSCYIRRLIHGYSTVSYTPDPYRSASG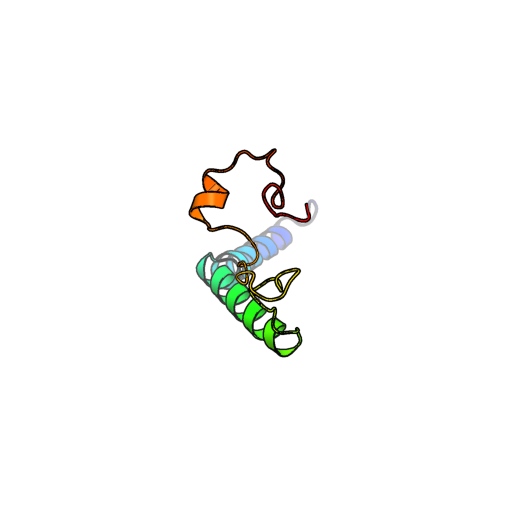EGEARGLRGISFEEYIYRRADSDFEEGWPDA

Radius of gyration: 23.69 Å; chains: 1; bounding box: 52×32×60 Å

Organism: NCBI:txid161662

Foldseek 3Di:
DVVCVPVVVVVVVVCCVPCVPPCVDPVNVVVVVVVVVVVVVVVDDDDDQWDDDPDDPDDTDGPFDDPVCVVPDDPPDDRPPPDPVD